Protein AF-A0A8S3GJK8-F1 (afdb_monomer_lite)

InterPro domains:
  IPR026059 Rab3GAP regulatory subunit [PTHR12472] (1-102)
  IPR032839 Rab3-GAP regulatory subunit, N-terminal [PF14655] (1-110)

Radius of gyration: 17.19 Å; chains: 1; bounding box: 32×63×37 Å

Sequence (116 aa):
SVLCIPIASSVKRSSHEWTCIIVGFTTGYVRMYTEDGILLFSQIFHDESVVQLKCHTQFPSPIRSLTEQPDELYIRYISSILVVIDGLSLYQLLKVCRDHVLKSSMKRNRSVSVLF

pLDDT: mean 83.55, std 18.59, range [39.88, 98.62]

Structure (mmCIF, N/CA/C/O backbone):
data_AF-A0A8S3GJK8-F1
#
_entry.id   AF-A0A8S3GJK8-F1
#
loop_
_atom_site.group_PDB
_atom_site.id
_atom_site.type_symbol
_atom_site.label_atom_id
_atom_site.label_alt_id
_atom_site.label_comp_id
_atom_site.label_asym_id
_atom_site.label_entity_id
_atom_site.label_seq_id
_atom_site.pdbx_PDB_ins_code
_atom_site.Cartn_x
_atom_site.Cartn_y
_atom_site.Cartn_z
_atom_site.occupancy
_atom_site.B_iso_or_equ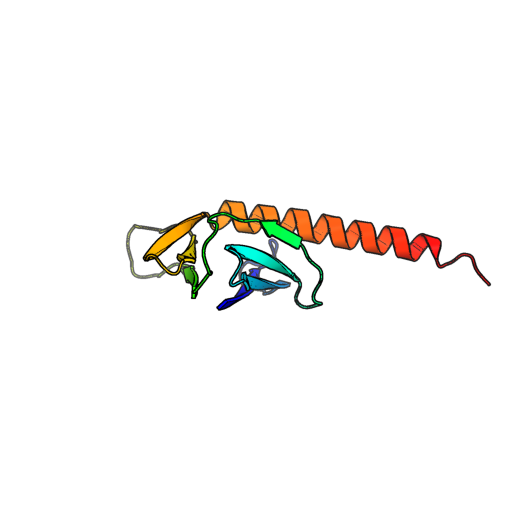iv
_atom_site.auth_seq_id
_atom_site.auth_comp_id
_atom_site.auth_asym_id
_atom_site.auth_atom_id
_atom_site.pdbx_PDB_model_num
ATOM 1 N N . SER A 1 1 ? -11.024 -1.339 3.277 1.00 94.56 1 SER A N 1
ATOM 2 C CA . SER A 1 1 ? -10.982 -0.575 2.003 1.00 94.56 1 SER A CA 1
ATOM 3 C C . SER A 1 1 ? -9.979 -1.212 1.048 1.00 94.56 1 SER A C 1
ATOM 5 O O . SER A 1 1 ? -9.007 -1.772 1.540 1.00 94.56 1 SER A O 1
ATOM 7 N N . VAL A 1 2 ? -10.162 -1.118 -0.275 1.00 97.75 2 VAL A N 1
ATOM 8 C CA . VAL A 1 2 ? -9.198 -1.611 -1.285 1.00 97.75 2 VAL A CA 1
ATOM 9 C C . VAL A 1 2 ? -9.006 -0.555 -2.376 1.00 97.75 2 VAL A C 1
ATOM 11 O O . VAL A 1 2 ? -9.973 0.094 -2.765 1.00 97.75 2 VAL A O 1
ATOM 14 N N . LEU A 1 3 ? -7.772 -0.373 -2.845 1.00 97.62 3 LEU A N 1
ATOM 15 C CA . LEU A 1 3 ? -7.405 0.531 -3.934 1.00 97.62 3 LEU A CA 1
ATOM 16 C C . LEU A 1 3 ? -6.368 -0.143 -4.840 1.00 97.62 3 LEU A C 1
ATOM 18 O O . LEU A 1 3 ? -5.355 -0.630 -4.348 1.00 97.62 3 LEU A O 1
ATOM 22 N N . CYS A 1 4 ? -6.595 -0.126 -6.151 1.00 96.06 4 CYS A N 1
ATOM 23 C CA . CYS A 1 4 ? -5.646 -0.630 -7.143 1.00 96.06 4 CYS A CA 1
ATOM 24 C C . CYS A 1 4 ? -5.001 0.550 -7.875 1.00 96.06 4 CYS A C 1
ATOM 26 O O . CYS A 1 4 ? -5.717 1.390 -8.420 1.00 96.06 4 CYS A O 1
ATOM 28 N N . ILE A 1 5 ? -3.669 0.619 -7.883 1.00 92.12 5 ILE A N 1
ATOM 29 C CA . ILE A 1 5 ? -2.908 1.701 -8.517 1.00 92.12 5 ILE A CA 1
ATOM 30 C C . ILE A 1 5 ? -2.035 1.112 -9.630 1.00 92.12 5 ILE A C 1
ATOM 32 O O . ILE A 1 5 ? -1.184 0.265 -9.339 1.00 92.12 5 ILE A O 1
ATOM 36 N N . PRO A 1 6 ? -2.205 1.545 -10.892 1.00 90.69 6 PRO A N 1
ATOM 37 C CA . PRO A 1 6 ? -1.310 1.135 -11.959 1.00 90.69 6 PRO A CA 1
ATOM 38 C C . PRO A 1 6 ? 0.067 1.774 -11.763 1.00 90.69 6 PRO A C 1
ATOM 40 O O . PRO A 1 6 ? 0.192 2.988 -11.616 1.00 90.69 6 PRO A O 1
ATOM 43 N N . ILE A 1 7 ? 1.115 0.959 -11.805 1.00 88.38 7 ILE A N 1
ATOM 44 C CA . ILE A 1 7 ? 2.500 1.403 -11.678 1.00 88.38 7 ILE A CA 1
ATOM 45 C C . ILE A 1 7 ? 3.113 1.457 -13.075 1.00 88.38 7 ILE A C 1
ATOM 47 O O . ILE A 1 7 ? 3.197 0.446 -13.774 1.00 88.38 7 ILE A O 1
ATOM 51 N N . ALA A 1 8 ? 3.515 2.653 -13.502 1.00 82.00 8 ALA A N 1
ATOM 52 C CA . ALA A 1 8 ? 4.102 2.867 -14.819 1.00 82.00 8 ALA A CA 1
ATOM 53 C C . ALA A 1 8 ? 5.560 2.383 -14.899 1.00 82.00 8 ALA A C 1
ATOM 55 O O . ALA A 1 8 ? 6.315 2.381 -13.919 1.00 82.00 8 ALA A O 1
ATOM 56 N N . SER A 1 9 ? 5.973 2.010 -16.110 1.00 67.94 9 SER A N 1
ATOM 57 C CA . SER A 1 9 ? 7.373 1.716 -16.402 1.00 67.94 9 SER A CA 1
ATOM 58 C C . SER A 1 9 ? 8.207 2.998 -16.410 1.00 67.94 9 SER A C 1
ATOM 60 O O . SER A 1 9 ? 7.806 4.020 -16.970 1.00 67.94 9 SER A O 1
ATOM 62 N N . SER A 1 10 ? 9.427 2.930 -15.873 1.00 63.66 10 SER A N 1
ATOM 63 C CA . SER A 1 10 ? 10.384 4.044 -15.934 1.00 63.66 10 SER A CA 1
ATOM 64 C C . SER A 1 10 ? 10.829 4.367 -17.370 1.00 63.66 10 SER A C 1
ATOM 66 O O . SER A 1 10 ? 11.287 5.475 -17.624 1.00 63.66 10 SER A O 1
ATOM 68 N N . VAL A 1 11 ? 10.688 3.421 -18.311 1.00 59.94 11 VAL A N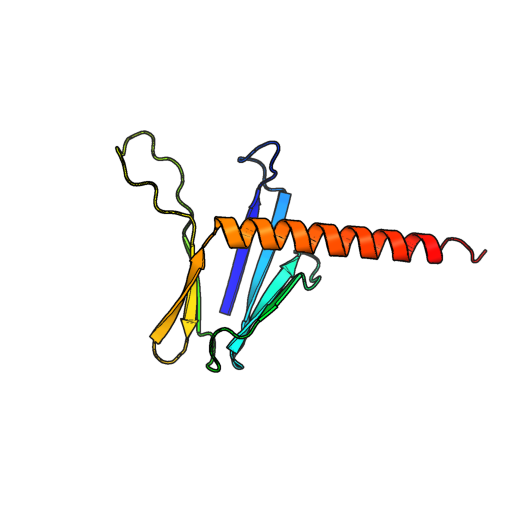 1
ATOM 69 C CA . VAL A 1 11 ? 11.105 3.580 -19.720 1.00 59.94 11 VAL A CA 1
ATOM 70 C C . VAL A 1 11 ? 10.062 4.353 -20.533 1.00 59.94 11 VAL A C 1
ATOM 72 O O . VAL A 1 11 ? 10.407 5.098 -21.447 1.00 59.94 11 VAL A O 1
ATOM 75 N N . LYS A 1 12 ? 8.777 4.195 -20.199 1.00 57.84 12 LYS A N 1
ATOM 76 C CA . LYS A 1 12 ? 7.655 4.900 -20.828 1.00 57.84 12 LYS A CA 1
ATOM 77 C C . LYS A 1 12 ? 6.595 5.167 -19.766 1.00 57.84 12 LYS A C 1
ATOM 79 O O . LYS A 1 12 ? 5.851 4.259 -19.408 1.00 57.84 12 LYS A O 1
ATOM 84 N N . ARG A 1 13 ? 6.490 6.422 -19.311 1.00 55.25 13 ARG A N 1
ATOM 85 C CA . ARG A 1 13 ? 5.502 6.852 -18.300 1.00 55.25 13 ARG A CA 1
ATOM 86 C C . ARG A 1 13 ? 4.045 6.550 -18.689 1.00 55.25 13 ARG A C 1
ATOM 88 O O . ARG A 1 13 ? 3.193 6.487 -17.817 1.00 55.25 13 ARG A O 1
ATOM 95 N N . SER A 1 14 ? 3.764 6.335 -19.976 1.00 57.91 14 SER A N 1
ATOM 96 C CA . SER A 1 14 ? 2.441 5.977 -20.503 1.00 57.91 14 SER A CA 1
ATOM 97 C C . SER A 1 14 ? 2.159 4.470 -20.572 1.00 57.91 14 SER A C 1
ATOM 99 O O . SER A 1 14 ? 1.052 4.088 -20.937 1.00 57.91 14 SER A O 1
ATOM 101 N N . SER A 1 15 ? 3.129 3.607 -20.250 1.00 66.00 15 SER A N 1
ATOM 102 C CA . SER A 1 15 ? 2.946 2.153 -20.272 1.00 66.00 15 SER A CA 1
ATOM 103 C C . SER A 1 15 ? 2.801 1.621 -18.851 1.00 66.00 15 SER A C 1
ATOM 105 O O . SER A 1 15 ? 3.746 1.678 -18.060 1.00 66.00 15 SER A O 1
ATOM 107 N N . HIS A 1 16 ? 1.626 1.076 -18.541 1.00 76.81 16 HIS A N 1
ATOM 108 C CA . HIS A 1 16 ? 1.383 0.314 -17.318 1.00 76.81 16 HIS A CA 1
ATOM 109 C C . HIS A 1 16 ? 2.324 -0.902 -17.273 1.00 76.81 16 HIS A C 1
ATOM 111 O O . HIS A 1 16 ? 2.417 -1.639 -18.253 1.00 76.81 16 HIS A O 1
ATOM 117 N N . GLU A 1 17 ? 3.059 -1.077 -16.172 1.00 84.56 17 GLU A N 1
ATOM 118 C CA . GLU A 1 17 ? 4.005 -2.186 -15.983 1.00 84.56 17 GLU A CA 1
ATOM 119 C C . GLU A 1 17 ? 3.408 -3.293 -15.100 1.00 84.56 17 GLU A C 1
ATOM 121 O O . GLU A 1 17 ? 3.607 -4.468 -15.386 1.00 84.56 17 GLU A O 1
ATOM 126 N N . TRP A 1 18 ? 2.702 -2.919 -14.029 1.00 91.44 18 TRP A N 1
ATOM 127 C CA . TRP A 1 18 ? 1.999 -3.825 -13.108 1.00 91.44 18 TRP A CA 1
ATOM 128 C C . TRP A 1 18 ? 1.010 -3.048 -12.238 1.00 91.44 18 TRP A C 1
ATOM 130 O O . TRP A 1 18 ? 1.085 -1.818 -12.162 1.00 91.44 18 TRP A O 1
ATOM 140 N N . THR A 1 19 ? 0.116 -3.749 -11.539 1.00 93.44 19 THR A N 1
ATOM 141 C CA . THR A 1 19 ? -0.834 -3.126 -10.602 1.00 93.44 19 THR A CA 1
ATOM 142 C C . THR A 1 19 ? -0.451 -3.375 -9.144 1.00 93.44 19 THR A C 1
ATOM 144 O O . THR A 1 19 ? -0.304 -4.519 -8.714 1.00 93.44 19 THR A O 1
ATOM 147 N N . CYS A 1 20 ? -0.334 -2.303 -8.355 1.00 96.12 20 CYS A N 1
ATOM 148 C CA . CYS A 1 20 ? -0.220 -2.386 -6.901 1.00 96.12 20 CYS A CA 1
ATOM 149 C C . CYS A 1 20 ? -1.613 -2.446 -6.269 1.00 96.12 20 CYS A C 1
ATOM 151 O O . CYS A 1 20 ? -2.456 -1.589 -6.540 1.00 96.12 20 CYS A O 1
ATOM 153 N N . ILE A 1 21 ? -1.848 -3.434 -5.407 1.00 98.19 21 ILE A N 1
ATOM 154 C CA . ILE A 1 21 ? -3.104 -3.606 -4.671 1.00 98.19 21 ILE A CA 1
ATOM 155 C C . ILE A 1 21 ? -2.884 -3.167 -3.225 1.00 98.19 21 ILE A C 1
ATOM 157 O O . ILE A 1 21 ? -2.147 -3.809 -2.480 1.00 98.19 21 ILE A O 1
ATOM 161 N N . ILE A 1 22 ? -3.547 -2.092 -2.810 1.00 98.31 22 ILE A N 1
ATOM 162 C CA . ILE A 1 22 ? -3.487 -1.548 -1.452 1.00 98.31 22 ILE A CA 1
ATOM 163 C C . ILE A 1 22 ? -4.757 -1.936 -0.701 1.00 98.31 22 ILE A C 1
ATOM 165 O O . ILE A 1 22 ? -5.870 -1.655 -1.145 1.00 98.31 22 ILE A O 1
ATOM 169 N N . VAL A 1 23 ? -4.594 -2.546 0.467 1.00 98.62 23 VAL A N 1
ATOM 170 C CA . VAL A 1 23 ? -5.685 -3.014 1.322 1.00 98.62 23 VAL A CA 1
ATOM 171 C C . VAL A 1 23 ? -5.561 -2.371 2.696 1.00 98.62 23 VAL A C 1
ATOM 173 O O . VAL A 1 23 ? -4.540 -2.501 3.367 1.00 98.62 23 VAL A O 1
ATOM 176 N N . GLY A 1 24 ? -6.622 -1.689 3.113 1.00 98.50 24 GLY A N 1
ATOM 177 C CA . GLY A 1 24 ? -6.792 -1.154 4.458 1.00 98.50 24 GLY A CA 1
ATOM 178 C C . GLY A 1 24 ? -7.709 -2.057 5.276 1.00 98.50 24 GLY A C 1
ATOM 179 O O . GLY A 1 24 ? -8.829 -2.346 4.838 1.00 98.50 24 GLY A O 1
ATOM 180 N N . PHE A 1 25 ? -7.236 -2.483 6.445 1.00 98.44 25 PHE A N 1
ATOM 181 C CA . PHE A 1 25 ? -7.904 -3.425 7.343 1.00 98.44 25 PHE A CA 1
ATOM 182 C C . PHE A 1 25 ? -8.609 -2.710 8.501 1.00 98.44 25 PHE A C 1
ATOM 184 O O . PHE A 1 25 ? -8.289 -1.575 8.853 1.00 98.44 25 PHE A O 1
ATOM 191 N N . THR A 1 26 ? -9.545 -3.412 9.143 1.00 98.12 26 THR A N 1
ATOM 192 C CA . THR A 1 26 ? -10.235 -2.930 10.351 1.00 98.12 26 THR A CA 1
ATOM 193 C C . THR A 1 26 ? -9.321 -2.825 11.570 1.00 98.12 26 THR A C 1
ATOM 195 O O . THR A 1 26 ? -9.647 -2.125 12.518 1.00 98.12 26 THR A O 1
ATOM 198 N N . THR A 1 27 ? -8.163 -3.482 11.528 1.00 97.44 27 THR A N 1
ATOM 199 C CA . THR A 1 27 ? -7.132 -3.457 12.572 1.00 97.44 27 THR A CA 1
ATOM 200 C C . THR A 1 27 ? -6.114 -2.319 12.392 1.00 97.44 27 THR A C 1
ATOM 202 O O . THR A 1 27 ? -5.055 -2.363 13.008 1.00 97.44 27 THR A O 1
ATOM 205 N N . GLY A 1 28 ? -6.330 -1.395 11.451 1.00 97.31 28 GLY A N 1
ATOM 206 C CA . GLY A 1 28 ? -5.390 -0.307 11.139 1.00 97.31 28 GLY A CA 1
ATOM 207 C C . GLY A 1 28 ? -4.209 -0.670 10.245 1.00 97.31 28 GLY A C 1
ATOM 208 O O . GLY A 1 28 ? -3.465 0.210 9.812 1.00 97.31 28 GLY A O 1
ATOM 209 N N . TYR A 1 29 ? -4.051 -1.946 9.881 1.00 98.38 29 TYR A N 1
ATOM 210 C CA . TYR A 1 29 ? -3.050 -2.320 8.885 1.00 98.38 29 TYR A CA 1
ATOM 211 C C . TYR A 1 29 ? -3.392 -1.715 7.522 1.00 98.38 29 TYR A C 1
ATOM 213 O O . TYR A 1 29 ? -4.528 -1.788 7.049 1.00 98.38 29 TYR A O 1
ATOM 221 N N . VAL A 1 30 ? -2.360 -1.215 6.855 1.00 98.50 30 VAL A N 1
ATOM 222 C CA . VAL A 1 30 ? -2.333 -0.957 5.420 1.00 98.50 30 VAL A CA 1
ATOM 223 C C . VAL A 1 30 ? -1.289 -1.884 4.820 1.00 98.50 30 VAL A C 1
ATOM 225 O O . VAL A 1 30 ? -0.118 -1.857 5.206 1.00 98.50 30 VAL A O 1
ATOM 228 N N . ARG A 1 31 ? -1.720 -2.739 3.895 1.00 98.56 31 ARG A N 1
ATOM 229 C CA . ARG A 1 31 ? -0.842 -3.673 3.186 1.00 98.56 31 ARG A CA 1
ATOM 230 C C . ARG A 1 31 ? -0.892 -3.428 1.697 1.00 98.56 31 ARG A C 1
ATOM 232 O O . ARG A 1 31 ? -1.933 -3.059 1.162 1.00 98.56 31 ARG A O 1
ATOM 239 N N . MET A 1 32 ? 0.237 -3.647 1.049 1.00 98.31 32 MET A N 1
ATOM 240 C CA . MET A 1 32 ? 0.411 -3.454 -0.382 1.00 98.31 32 MET A CA 1
ATOM 241 C C . MET A 1 32 ? 0.912 -4.753 -0.990 1.00 98.31 32 MET A C 1
ATOM 243 O O . MET A 1 32 ? 1.847 -5.363 -0.465 1.00 98.31 32 MET A O 1
ATOM 247 N N . TYR A 1 33 ? 0.287 -5.160 -2.084 1.00 98.19 33 TYR A N 1
ATOM 248 C CA . TYR A 1 33 ? 0.541 -6.417 -2.767 1.00 98.19 33 TYR A CA 1
ATOM 249 C C . TYR A 1 33 ? 0.808 -6.181 -4.254 1.00 98.19 33 TYR A C 1
ATOM 251 O O . TYR A 1 33 ? 0.370 -5.179 -4.825 1.00 98.19 33 TYR A O 1
ATOM 259 N N . THR A 1 34 ? 1.502 -7.122 -4.891 1.00 96.25 34 THR A N 1
ATOM 260 C CA . THR A 1 34 ? 1.467 -7.255 -6.353 1.00 96.25 34 THR A CA 1
ATOM 261 C C . THR A 1 34 ? 0.102 -7.776 -6.809 1.00 96.25 34 THR A C 1
ATOM 263 O O . THR A 1 34 ? -0.676 -8.296 -6.007 1.00 96.25 34 THR A O 1
ATOM 266 N N . GLU A 1 35 ? -0.171 -7.690 -8.110 1.00 94.19 35 GLU A N 1
ATOM 267 C CA . GLU A 1 35 ? -1.365 -8.284 -8.729 1.00 94.19 35 GLU A CA 1
ATOM 268 C C . GLU A 1 35 ? -1.449 -9.813 -8.579 1.00 94.19 35 GLU A C 1
ATOM 270 O O . GLU A 1 35 ? -2.545 -10.356 -8.495 1.00 94.19 35 GLU A O 1
ATOM 275 N N . ASP A 1 36 ? -0.307 -10.485 -8.401 1.00 93.44 36 ASP A N 1
ATOM 276 C CA . ASP A 1 36 ? -0.222 -11.918 -8.076 1.00 93.44 36 ASP A CA 1
ATOM 277 C C . ASP A 1 36 ? -0.406 -12.229 -6.574 1.00 93.44 36 ASP A C 1
ATOM 279 O O . ASP A 1 36 ? -0.201 -13.360 -6.132 1.00 93.44 36 ASP A O 1
A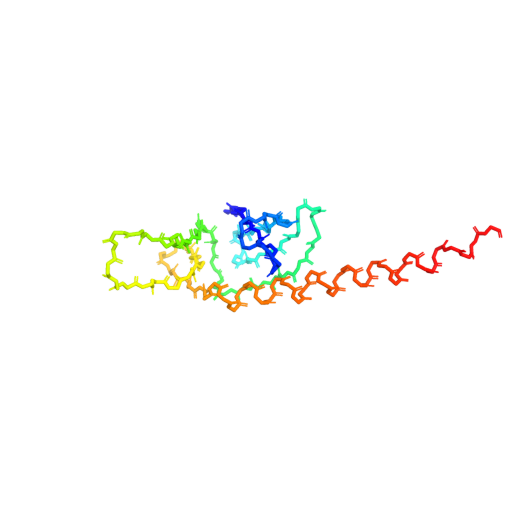TOM 283 N N . GLY A 1 37 ? -0.733 -11.230 -5.749 1.00 94.62 37 GLY A N 1
ATOM 284 C CA . GLY A 1 37 ? -0.977 -11.406 -4.313 1.00 94.62 37 GLY A CA 1
ATOM 285 C C . GLY A 1 37 ? 0.282 -11.503 -3.445 1.00 94.62 37 GLY A C 1
ATOM 286 O O . GLY A 1 37 ? 0.200 -11.864 -2.269 1.00 94.62 37 GLY A O 1
ATOM 287 N N . ILE A 1 38 ? 1.456 -11.157 -3.975 1.00 96.19 38 ILE A N 1
ATOM 288 C CA . ILE A 1 38 ? 2.706 -11.149 -3.208 1.00 96.19 38 ILE A CA 1
ATOM 289 C C . ILE A 1 38 ? 2.758 -9.897 -2.329 1.00 96.19 38 ILE A C 1
ATOM 291 O O . ILE A 1 38 ? 2.660 -8.781 -2.831 1.00 96.19 38 ILE A O 1
ATOM 295 N N . LEU A 1 39 ? 2.962 -10.068 -1.019 1.00 96.75 39 LEU A N 1
ATOM 296 C CA . LEU A 1 39 ? 3.090 -8.954 -0.074 1.00 96.75 39 LEU A CA 1
ATOM 297 C C . LEU A 1 39 ? 4.384 -8.157 -0.316 1.00 96.75 39 LEU A C 1
ATOM 299 O O . LEU A 1 39 ? 5.477 -8.720 -0.290 1.00 96.75 39 LEU A O 1
ATOM 303 N N . LEU A 1 40 ? 4.252 -6.840 -0.490 1.00 96.88 40 LEU A N 1
ATOM 304 C CA . LEU A 1 40 ? 5.361 -5.898 -0.682 1.00 96.88 40 LEU A CA 1
ATOM 305 C C . LEU A 1 40 ? 5.637 -5.049 0.561 1.00 96.88 40 LEU A C 1
ATOM 307 O O . LEU A 1 40 ? 6.791 -4.787 0.890 1.00 96.88 40 LEU A O 1
ATOM 311 N N . PHE A 1 41 ? 4.578 -4.593 1.230 1.00 97.12 41 PHE A N 1
ATOM 312 C CA . PHE A 1 41 ? 4.666 -3.676 2.365 1.00 97.12 41 PHE A CA 1
ATOM 313 C C . PHE A 1 41 ? 3.485 -3.886 3.317 1.00 97.12 41 PHE A C 1
ATOM 315 O O . PHE A 1 41 ? 2.374 -4.178 2.874 1.00 97.12 41 PHE A O 1
ATOM 322 N N . SER A 1 42 ? 3.715 -3.749 4.624 1.00 97.75 42 SER A N 1
ATOM 323 C CA . SER A 1 42 ? 2.691 -3.882 5.666 1.00 97.75 42 SER A CA 1
ATOM 324 C C . SER A 1 42 ? 3.029 -2.962 6.830 1.00 97.75 42 SER A C 1
ATOM 326 O O . SER A 1 42 ? 4.054 -3.161 7.475 1.00 97.75 42 SER A O 1
ATOM 328 N N . GLN A 1 43 ? 2.156 -2.004 7.130 1.00 97.69 43 GLN A N 1
ATOM 329 C CA . GLN A 1 43 ? 2.390 -0.999 8.169 1.00 97.69 43 GLN A CA 1
ATOM 330 C C . GLN A 1 43 ? 1.085 -0.610 8.864 1.00 97.69 43 GLN A C 1
ATOM 332 O O . GLN A 1 43 ? 0.024 -0.618 8.243 1.00 97.69 43 GLN A O 1
ATOM 337 N N . ILE A 1 44 ? 1.172 -0.247 10.143 1.00 97.44 44 ILE A N 1
ATOM 338 C CA . ILE A 1 44 ? 0.115 0.475 10.861 1.00 97.44 44 ILE A CA 1
ATOM 339 C C . ILE A 1 44 ? 0.556 1.935 10.950 1.00 97.44 44 ILE A C 1
ATOM 341 O O . ILE A 1 44 ? 1.632 2.212 11.479 1.00 97.44 44 ILE A O 1
ATOM 345 N N . PHE A 1 45 ? -0.249 2.851 10.416 1.00 96.50 45 PHE A N 1
ATOM 346 C CA . PHE A 1 45 ? -0.026 4.296 10.578 1.00 96.50 45 PHE A CA 1
ATOM 347 C C . PHE A 1 45 ? -0.931 4.893 11.661 1.00 96.50 45 PHE A C 1
ATOM 349 O O . PHE A 1 45 ? -0.576 5.896 12.267 1.00 96.50 45 PHE A O 1
ATOM 356 N N . HIS A 1 46 ? -2.081 4.263 11.901 1.00 97.38 46 HIS A N 1
ATOM 357 C CA . HIS A 1 46 ? -2.993 4.547 13.000 1.00 97.38 46 HIS A CA 1
ATOM 358 C C . HIS A 1 46 ? -3.698 3.245 13.398 1.00 97.38 46 HIS A C 1
ATOM 360 O O . HIS A 1 46 ? -3.969 2.404 12.541 1.00 97.38 46 HIS A O 1
ATOM 366 N N . ASP A 1 47 ? -4.004 3.070 14.678 1.00 96.31 47 ASP A N 1
ATOM 367 C CA . ASP A 1 47 ? -4.574 1.852 15.275 1.00 96.31 47 ASP A CA 1
ATOM 368 C C . ASP A 1 47 ? -6.108 1.745 15.148 1.00 96.31 47 ASP A C 1
ATOM 370 O O . ASP A 1 47 ? -6.761 0.999 15.873 1.00 96.31 47 ASP A O 1
ATOM 374 N N . GLU A 1 48 ? -6.694 2.450 14.179 1.00 98.00 48 GLU A N 1
ATOM 375 C CA . GLU A 1 48 ? -8.135 2.449 13.916 1.00 98.00 48 GLU A CA 1
ATOM 376 C C . GLU A 1 48 ? -8.480 1.746 12.599 1.00 98.00 48 GLU A C 1
ATOM 378 O O . GLU A 1 48 ? -7.635 1.528 11.738 1.00 98.00 48 GLU A O 1
ATOM 383 N N . SER A 1 49 ? -9.760 1.443 12.380 1.00 98.38 49 SER A N 1
ATOM 384 C CA . SER A 1 49 ? -10.223 0.862 11.116 1.00 98.38 49 SER A CA 1
ATOM 385 C C . SER A 1 49 ? -9.989 1.797 9.924 1.00 98.38 49 SER A C 1
ATOM 387 O O . SER A 1 49 ? -10.454 2.942 9.917 1.00 98.38 49 SER A O 1
ATOM 389 N N . VAL A 1 50 ? -9.325 1.291 8.878 1.00 98.50 50 VAL A N 1
ATOM 390 C CA . VAL A 1 50 ? -9.159 2.009 7.607 1.00 98.50 50 VAL A CA 1
ATOM 391 C C . VAL A 1 50 ? -10.459 1.947 6.808 1.00 98.50 50 VAL A C 1
ATOM 393 O O . VAL A 1 50 ? -10.832 0.914 6.238 1.00 98.50 50 VAL A O 1
ATOM 396 N N . VAL A 1 51 ? -11.126 3.090 6.695 1.00 98.19 51 VAL A N 1
ATOM 397 C CA . VAL A 1 51 ? -12.439 3.210 6.048 1.00 98.19 51 VAL A CA 1
ATOM 398 C C . VAL A 1 51 ? -12.351 3.665 4.597 1.00 98.19 51 VAL A C 1
ATOM 400 O O . VAL A 1 51 ? -13.258 3.375 3.819 1.00 98.19 51 VAL A O 1
ATOM 403 N N . GLN A 1 52 ? -11.275 4.346 4.196 1.00 98.19 52 GLN A N 1
ATOM 404 C CA . GLN A 1 52 ? -11.116 4.792 2.813 1.00 98.19 52 GLN A CA 1
ATOM 405 C C . GLN A 1 52 ? -9.652 4.884 2.402 1.00 98.19 52 GLN A C 1
ATOM 407 O O . GLN A 1 52 ? -8.805 5.343 3.162 1.00 98.19 52 GLN A O 1
ATOM 412 N N . LEU A 1 53 ? -9.395 4.483 1.161 1.00 98.25 53 LEU A N 1
ATOM 413 C CA . LEU A 1 53 ? -8.137 4.690 0.460 1.00 98.25 53 LEU A CA 1
ATOM 414 C C . LEU A 1 53 ? -8.440 5.479 -0.811 1.00 98.25 53 LEU A C 1
ATOM 416 O O . LEU A 1 53 ? -9.377 5.134 -1.534 1.00 98.25 53 LEU A O 1
ATOM 420 N N . LYS A 1 54 ? -7.670 6.527 -1.086 1.00 96.38 54 LYS A N 1
ATOM 421 C CA . LYS A 1 54 ? -7.742 7.279 -2.343 1.00 96.38 54 LYS A CA 1
ATOM 422 C C . LYS A 1 54 ? -6.345 7.635 -2.804 1.00 96.38 54 LYS A C 1
ATOM 424 O O . LYS A 1 54 ? -5.529 8.034 -1.991 1.00 96.38 54 LYS A O 1
ATOM 429 N N . CYS A 1 55 ? -6.103 7.550 -4.102 1.00 92.25 55 CYS A N 1
ATOM 430 C CA . CYS A 1 55 ? -4.904 8.105 -4.707 1.00 92.25 55 CYS A CA 1
ATOM 431 C C . CYS A 1 55 ? -5.306 9.293 -5.577 1.00 92.25 55 CYS A C 1
ATOM 433 O O . CYS A 1 55 ? -6.278 9.204 -6.333 1.00 92.25 55 CYS A O 1
ATOM 435 N N . HIS A 1 56 ? -4.592 10.401 -5.434 1.00 88.31 56 HIS A N 1
ATOM 436 C CA . HIS A 1 56 ? -4.670 1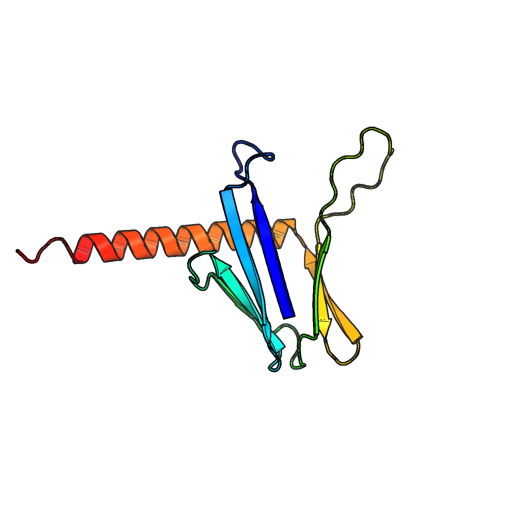1.527 -6.347 1.00 88.31 56 HIS A CA 1
ATOM 437 C C . HIS A 1 56 ? -3.452 11.465 -7.258 1.00 88.31 56 HIS A C 1
ATOM 439 O O . HIS A 1 56 ? -2.327 11.470 -6.769 1.00 88.31 56 HIS A O 1
ATOM 445 N N . THR A 1 57 ? -3.699 11.356 -8.562 1.00 76.38 57 THR A N 1
ATOM 446 C CA . THR A 1 57 ? -2.664 11.447 -9.593 1.00 76.38 57 THR A CA 1
ATOM 447 C C . THR A 1 57 ? -3.013 12.597 -10.522 1.00 76.38 57 THR A C 1
ATOM 449 O O . THR A 1 57 ? -4.133 12.648 -11.042 1.00 76.38 57 THR A O 1
ATOM 452 N N . GLN A 1 58 ? -2.099 13.551 -10.703 1.00 67.00 58 GLN A N 1
ATOM 453 C CA . GLN A 1 58 ? -2.319 14.642 -11.651 1.00 67.00 58 GLN A CA 1
ATOM 454 C C . GLN A 1 58 ? -1.749 14.282 -13.017 1.00 67.00 58 GLN A C 1
ATOM 456 O O . GLN A 1 58 ? -0.576 13.956 -13.174 1.00 67.00 58 GLN A O 1
ATOM 461 N N . PHE A 1 59 ? -2.590 14.396 -14.042 1.00 59.69 59 PHE A N 1
ATOM 462 C CA . PHE A 1 59 ? -2.115 14.410 -15.417 1.00 59.69 59 PHE A CA 1
ATOM 463 C C . PHE A 1 59 ? -1.724 15.844 -15.783 1.00 59.69 59 PHE A C 1
ATOM 465 O O . PHE A 1 59 ? -2.479 16.768 -15.456 1.00 59.69 59 PHE A O 1
ATOM 472 N N . PRO A 1 60 ? -0.596 16.059 -16.480 1.00 55.09 60 PRO A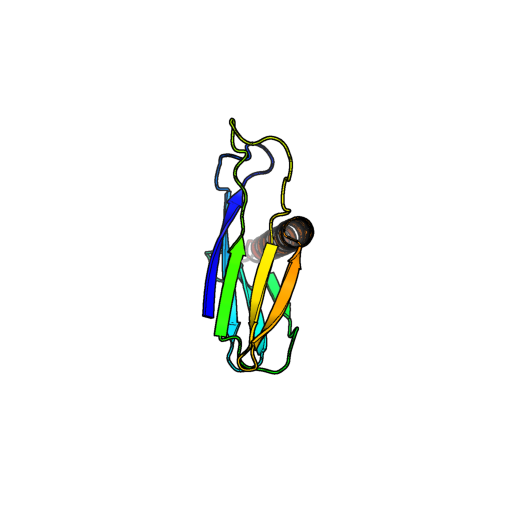 N 1
ATOM 473 C CA . PRO A 1 60 ? -0.227 17.389 -16.941 1.00 55.09 60 PRO A CA 1
ATOM 474 C C . PRO A 1 60 ? -1.343 17.939 -17.836 1.00 55.09 60 PRO A C 1
ATOM 476 O O . PRO A 1 60 ? -1.631 17.402 -18.907 1.00 55.09 60 PRO A O 1
ATOM 479 N N . SER A 1 61 ? -2.017 18.994 -17.372 1.00 53.03 61 SER A N 1
ATOM 480 C CA . SER A 1 61 ? -3.031 19.692 -18.159 1.00 53.03 61 SER A CA 1
ATOM 481 C C . SER A 1 61 ? -2.335 20.652 -19.124 1.00 53.03 61 SER A C 1
ATOM 483 O O . SER A 1 61 ? -1.588 21.514 -18.666 1.00 53.03 61 SER A O 1
ATOM 485 N N . PRO A 1 62 ? -2.606 20.591 -20.439 1.00 59.03 62 PRO A N 1
ATOM 486 C CA . PRO A 1 62 ? -1.976 21.492 -21.406 1.00 59.03 62 PRO A CA 1
ATOM 487 C C . PRO A 1 62 ? -2.448 22.957 -21.301 1.00 59.03 62 PRO A C 1
ATOM 489 O O . PRO A 1 62 ? -1.905 23.813 -21.988 1.00 59.03 62 PRO A O 1
ATOM 492 N N . ILE A 1 63 ? -3.462 23.257 -20.474 1.00 60.53 63 ILE A N 1
ATOM 493 C CA . ILE A 1 63 ? -4.132 24.573 -20.399 1.00 60.53 63 ILE A CA 1
ATOM 494 C C . ILE A 1 63 ? -3.900 25.276 -19.046 1.00 60.53 63 ILE A C 1
ATOM 496 O O . ILE A 1 63 ? -4.162 26.471 -18.921 1.00 60.53 63 ILE A O 1
ATOM 500 N N . ARG A 1 64 ? -3.408 24.577 -18.014 1.00 51.16 64 ARG A N 1
ATOM 501 C CA . ARG A 1 64 ? -3.293 25.142 -16.660 1.00 51.16 64 ARG A CA 1
ATOM 502 C C . ARG A 1 64 ? -1.854 25.497 -16.313 1.00 51.16 64 ARG A C 1
ATOM 504 O O . ARG A 1 64 ? -1.020 24.634 -16.068 1.00 51.16 64 ARG A O 1
ATOM 511 N N . SER A 1 65 ? -1.603 26.796 -16.237 1.00 52.50 65 SER A N 1
ATOM 512 C CA . SER A 1 65 ? -0.446 27.380 -15.578 1.00 52.50 65 SER A CA 1
ATOM 513 C C . SER A 1 65 ? -0.481 27.096 -14.069 1.00 52.50 65 SER A C 1
ATOM 515 O O . SER A 1 65 ? -1.333 27.605 -13.349 1.00 52.50 65 SER A O 1
ATOM 517 N N . LEU A 1 66 ? 0.503 26.309 -13.627 1.00 53.41 66 LEU A N 1
ATOM 518 C CA . LEU A 1 66 ? 1.146 26.341 -12.309 1.00 53.41 66 LEU A CA 1
ATOM 519 C C . LEU A 1 66 ? 0.267 26.115 -11.066 1.00 53.41 66 LEU A C 1
ATOM 521 O O . LEU A 1 66 ? -0.036 27.052 -10.338 1.00 53.41 66 LEU A O 1
ATOM 525 N N . THR A 1 67 ? 0.011 24.846 -10.755 1.00 47.50 67 THR A N 1
ATOM 526 C CA . THR A 1 67 ? 0.474 24.207 -9.506 1.00 47.50 67 THR A CA 1
ATOM 527 C C . THR A 1 67 ? 0.440 22.694 -9.731 1.00 47.50 67 THR A C 1
ATOM 529 O O . THR A 1 67 ? -0.624 22.083 -9.703 1.00 47.50 67 THR A O 1
ATOM 532 N N . GLU A 1 68 ? 1.591 22.081 -10.020 1.00 58.00 68 GLU A N 1
ATOM 533 C CA . GLU A 1 68 ? 1.700 20.618 -9.976 1.00 58.00 68 GLU A CA 1
ATOM 534 C C . GLU A 1 68 ? 1.517 20.212 -8.510 1.00 58.00 68 GLU A C 1
ATOM 536 O O . GLU A 1 68 ? 2.386 20.490 -7.682 1.00 58.00 68 GLU A O 1
ATOM 541 N N . GLN A 1 69 ? 0.359 19.651 -8.151 1.00 56.38 69 GLN A N 1
ATOM 542 C CA . GLN A 1 69 ? 0.259 18.986 -6.856 1.00 56.38 69 GLN A CA 1
ATOM 543 C C . GLN A 1 69 ? 0.930 17.620 -6.973 1.00 56.38 69 GLN A C 1
ATOM 545 O O . GLN A 1 69 ? 0.715 16.933 -7.976 1.00 56.38 69 GLN A O 1
ATOM 550 N N . PRO A 1 70 ? 1.747 17.232 -5.981 1.00 68.31 70 PRO A N 1
ATOM 551 C CA . PRO A 1 70 ? 2.374 15.924 -5.988 1.00 68.31 70 PRO A CA 1
ATOM 552 C C . PRO A 1 70 ? 1.301 14.833 -5.963 1.00 68.31 70 PRO A C 1
ATOM 554 O O . PRO A 1 70 ? 0.213 15.014 -5.410 1.00 68.31 70 PRO A O 1
ATOM 557 N N . ASP A 1 71 ? 1.613 13.689 -6.569 1.00 87.12 71 ASP A N 1
ATOM 558 C CA . ASP A 1 71 ? 0.786 12.500 -6.409 1.00 87.12 71 ASP A CA 1
ATOM 559 C C . ASP A 1 71 ? 0.743 12.129 -4.921 1.00 87.12 71 ASP A C 1
ATOM 561 O O . ASP A 1 71 ? 1.768 12.154 -4.241 1.00 87.12 71 ASP A O 1
ATOM 565 N N . GLU A 1 72 ? -0.427 11.762 -4.406 1.00 93.94 72 GLU A N 1
ATOM 566 C CA . GLU A 1 72 ? -0.616 11.482 -2.979 1.00 93.94 72 GLU A CA 1
ATOM 567 C C . GLU A 1 72 ? -1.527 10.271 -2.762 1.00 93.94 72 GLU A C 1
ATOM 569 O O . GLU A 1 72 ? -2.486 10.027 -3.506 1.00 93.94 72 GLU A O 1
ATOM 574 N N . LEU A 1 73 ? -1.244 9.507 -1.705 1.00 95.94 73 LEU A N 1
ATOM 575 C CA . LEU A 1 73 ? -2.1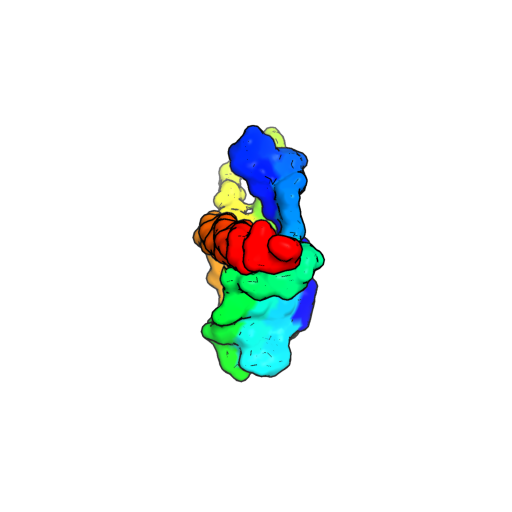18 8.464 -1.177 1.00 95.94 73 LEU A CA 1
ATOM 576 C C . LEU A 1 73 ? -2.748 8.939 0.134 1.00 95.94 73 LEU A C 1
ATOM 578 O O . LEU A 1 73 ? -2.065 9.176 1.125 1.00 95.94 73 LEU A O 1
ATOM 582 N N . TYR A 1 74 ? -4.072 8.985 0.148 1.00 97.38 74 TYR A N 1
ATOM 583 C CA . TYR A 1 74 ? -4.901 9.313 1.296 1.00 97.38 74 TYR A CA 1
ATOM 584 C C . TYR A 1 74 ? -5.431 8.043 1.957 1.00 97.38 74 TYR A C 1
ATOM 586 O O . TYR A 1 74 ? -6.088 7.218 1.312 1.00 97.38 74 TYR A O 1
ATOM 594 N N . ILE A 1 75 ? -5.204 7.924 3.262 1.00 98.25 75 ILE A N 1
ATOM 595 C CA . ILE A 1 75 ? -5.715 6.854 4.117 1.00 98.25 75 ILE A CA 1
ATOM 596 C C . ILE A 1 75 ? -6.594 7.501 5.183 1.00 98.25 75 ILE A C 1
ATOM 598 O O . ILE A 1 75 ? -6.099 8.211 6.058 1.00 98.25 75 ILE A O 1
ATOM 602 N N . ARG A 1 76 ? -7.904 7.263 5.112 1.00 98.31 76 ARG A N 1
ATOM 603 C CA . ARG A 1 76 ? -8.866 7.775 6.093 1.00 98.31 76 ARG A CA 1
ATOM 604 C C . ARG A 1 76 ? -9.249 6.682 7.079 1.00 98.31 76 ARG A C 1
ATOM 606 O O . ARG A 1 76 ? -9.622 5.578 6.666 1.00 98.31 76 ARG A O 1
ATOM 613 N N . TYR A 1 77 ? -9.227 7.036 8.355 1.00 98.38 77 TYR A N 1
ATOM 614 C CA . TYR A 1 77 ? -9.630 6.198 9.480 1.00 98.38 77 TYR A CA 1
ATOM 615 C C . TYR A 1 77 ? -11.030 6.561 9.982 1.00 98.38 77 TYR A C 1
ATOM 617 O O . TYR A 1 77 ? -11.620 7.565 9.560 1.00 98.38 77 TYR A O 1
ATOM 625 N N . ILE A 1 78 ? -11.601 5.698 10.824 1.00 97.25 78 ILE A N 1
ATOM 626 C CA . ILE A 1 78 ? -12.992 5.822 11.271 1.00 97.25 78 ILE A CA 1
ATOM 627 C C . ILE A 1 78 ? -13.250 7.130 12.034 1.00 97.25 78 ILE A C 1
ATOM 629 O O . ILE A 1 78 ? -14.271 7.764 11.771 1.00 97.25 78 ILE A O 1
ATOM 633 N N . SER A 1 79 ? -12.300 7.616 12.840 1.00 96.62 79 SER A N 1
ATOM 634 C CA . SER A 1 79 ? -12.399 8.900 13.559 1.00 96.62 79 SER A CA 1
ATOM 635 C C . SER A 1 79 ? -12.080 10.128 12.695 1.00 96.62 79 SER A C 1
ATOM 637 O O . SER A 1 79 ? -11.725 11.186 13.203 1.00 96.62 79 SER A O 1
ATOM 639 N N . SER A 1 80 ? -12.196 10.016 11.367 1.00 93.50 80 SER A N 1
ATOM 640 C CA . SER A 1 80 ? -11.870 11.077 10.394 1.00 93.50 80 SER A CA 1
ATOM 641 C C . SER A 1 80 ? -10.403 11.523 10.382 1.00 93.50 80 SER A C 1
ATOM 643 O O . SER A 1 80 ? -10.070 12.524 9.751 1.00 93.50 80 SER A O 1
ATOM 645 N N . ILE A 1 81 ? -9.512 10.750 11.006 1.00 97.25 81 ILE A N 1
ATOM 646 C CA . ILE A 1 81 ? -8.067 10.943 10.898 1.00 97.25 81 ILE A CA 1
ATOM 647 C C . ILE A 1 81 ? -7.639 10.630 9.464 1.00 97.25 81 ILE A C 1
ATOM 649 O O . ILE A 1 81 ? -8.053 9.620 8.882 1.00 97.25 81 ILE A O 1
ATOM 653 N N . LEU A 1 82 ? -6.819 11.511 8.896 1.00 97.81 82 LEU A N 1
ATOM 654 C CA . LEU A 1 82 ? -6.297 11.393 7.545 1.00 97.81 82 LEU A CA 1
ATOM 655 C C . LEU A 1 82 ? -4.775 11.290 7.589 1.00 97.81 82 LEU A C 1
ATOM 657 O O . LEU A 1 82 ? -4.095 12.205 8.045 1.00 97.81 82 LEU A O 1
ATOM 661 N N . VAL A 1 83 ? -4.253 10.186 7.066 1.00 97.75 83 VAL A N 1
ATOM 662 C CA . VAL A 1 83 ? -2.828 10.025 6.779 1.00 97.75 83 VAL A CA 1
ATOM 663 C C . VAL A 1 83 ? -2.619 10.257 5.289 1.00 97.75 83 VAL A C 1
ATOM 665 O O . VAL A 1 83 ? -3.337 9.689 4.463 1.00 97.75 83 VAL A O 1
ATOM 668 N N . VAL A 1 84 ? -1.636 11.090 4.959 1.00 96.75 84 VAL A N 1
ATOM 669 C CA . VAL A 1 84 ? -1.232 11.393 3.584 1.00 96.75 84 VAL A CA 1
ATOM 670 C C . VAL A 1 84 ? 0.178 10.865 3.375 1.00 96.75 84 VAL A C 1
ATOM 672 O O . VAL A 1 84 ? 1.066 11.126 4.185 1.00 96.75 84 VAL A O 1
ATOM 675 N N . ILE A 1 85 ? 0.371 10.096 2.310 1.00 95.50 85 ILE A N 1
ATOM 676 C CA . ILE A 1 85 ? 1.675 9.571 1.909 1.00 95.50 85 ILE A CA 1
ATOM 677 C C . ILE A 1 85 ? 2.039 10.185 0.562 1.00 95.50 85 ILE A C 1
ATOM 679 O O . ILE A 1 85 ? 1.260 10.100 -0.388 1.00 95.50 85 ILE A O 1
ATOM 683 N N . ASP A 1 86 ? 3.240 10.756 0.494 1.00 93.12 86 ASP A N 1
ATOM 684 C CA . ASP A 1 86 ? 3.839 11.265 -0.737 1.00 93.12 86 ASP A CA 1
ATOM 685 C C . ASP A 1 86 ? 3.980 10.152 -1.792 1.00 93.12 86 ASP A C 1
ATOM 687 O O . ASP A 1 86 ? 4.526 9.071 -1.533 1.00 93.12 86 ASP A O 1
ATOM 691 N N . GLY A 1 87 ? 3.479 10.419 -2.996 1.00 90.50 87 GLY A N 1
ATOM 692 C CA . GLY A 1 87 ? 3.406 9.461 -4.093 1.00 90.50 87 GLY A CA 1
ATOM 693 C C . GLY A 1 87 ? 4.769 9.094 -4.667 1.00 90.50 87 GLY A C 1
ATOM 694 O O . GLY A 1 87 ? 4.975 7.934 -5.031 1.00 90.50 87 GLY A O 1
ATOM 695 N N . LEU A 1 88 ? 5.731 10.025 -4.690 1.00 88.31 88 LEU A N 1
ATOM 696 C CA . LEU A 1 88 ? 7.090 9.741 -5.161 1.00 88.31 88 LEU A CA 1
ATOM 697 C C . LEU A 1 88 ? 7.784 8.729 -4.242 1.00 88.31 88 LEU A C 1
ATOM 699 O O . LEU A 1 88 ? 8.316 7.718 -4.712 1.00 88.31 88 LEU A O 1
ATOM 703 N N . SER A 1 89 ? 7.730 8.976 -2.935 1.00 91.88 89 SER A N 1
ATOM 704 C CA . SER A 1 89 ? 8.289 8.099 -1.903 1.00 91.88 89 SER A CA 1
ATOM 705 C C . SER A 1 89 ? 7.629 6.719 -1.930 1.00 91.88 89 SER A C 1
ATOM 707 O O . SER A 1 89 ? 8.310 5.691 -1.901 1.00 91.88 89 SER A O 1
ATOM 709 N N . LEU A 1 90 ? 6.298 6.682 -2.061 1.00 93.00 90 LEU A N 1
ATOM 710 C CA . LEU A 1 90 ? 5.537 5.441 -2.195 1.00 93.00 90 LEU A CA 1
ATOM 711 C C . LEU A 1 90 ? 5.949 4.648 -3.443 1.00 93.00 90 LEU A C 1
ATOM 713 O O . LEU A 1 90 ? 6.187 3.443 -3.365 1.00 93.00 90 LEU A O 1
ATOM 717 N N . TYR A 1 91 ? 6.063 5.308 -4.594 1.00 91.19 91 TYR A N 1
ATOM 718 C CA . TYR A 1 91 ? 6.458 4.663 -5.845 1.00 91.19 91 TYR A CA 1
ATOM 719 C C . TYR A 1 91 ? 7.861 4.048 -5.755 1.00 91.19 91 TYR A C 1
ATOM 721 O O . TYR A 1 91 ? 8.068 2.902 -6.167 1.00 91.19 91 TYR A O 1
ATOM 729 N N . GLN A 1 92 ? 8.819 4.780 -5.180 1.00 91.88 92 GLN A N 1
ATOM 730 C CA . GLN A 1 92 ? 10.180 4.286 -4.964 1.00 91.88 92 GLN A CA 1
ATOM 731 C C . GLN A 1 92 ? 10.196 3.061 -4.043 1.00 91.88 92 GLN A C 1
ATOM 733 O O . GLN A 1 92 ? 10.827 2.055 -4.375 1.00 91.88 92 GLN A O 1
ATOM 738 N N . LEU A 1 93 ? 9.449 3.108 -2.935 1.00 94.62 93 LEU A N 1
ATOM 739 C CA . LEU A 1 93 ? 9.295 1.978 -2.018 1.00 94.62 93 LEU A CA 1
ATOM 740 C C . LEU A 1 93 ? 8.745 0.739 -2.738 1.00 94.62 93 LEU A C 1
ATOM 742 O O . LEU A 1 93 ? 9.314 -0.347 -2.628 1.00 94.62 93 LEU A O 1
ATOM 746 N N . LEU A 1 94 ? 7.671 0.898 -3.516 1.00 94.25 94 LEU A N 1
ATOM 747 C CA . LEU A 1 94 ? 7.038 -0.203 -4.245 1.00 94.25 94 LEU A CA 1
ATOM 748 C C . LEU A 1 94 ? 7.984 -0.846 -5.267 1.00 94.25 94 LEU A C 1
ATOM 750 O O . LEU A 1 94 ? 8.030 -2.075 -5.357 1.00 94.25 94 LEU A O 1
ATOM 754 N N . LYS A 1 95 ? 8.766 -0.043 -6.003 1.00 91.81 95 LYS A N 1
ATOM 755 C CA . LYS A 1 95 ? 9.792 -0.543 -6.937 1.00 91.81 95 LYS A CA 1
ATOM 756 C C . LYS A 1 95 ? 10.839 -1.384 -6.208 1.00 91.81 95 LYS A C 1
ATOM 758 O O . LYS A 1 95 ? 11.086 -2.522 -6.602 1.00 91.81 95 LYS A O 1
ATOM 763 N N . VAL A 1 96 ? 11.403 -0.860 -5.118 1.00 93.44 96 VAL A N 1
ATOM 764 C CA . VAL A 1 96 ? 12.435 -1.558 -4.333 1.00 93.44 96 VAL A CA 1
ATOM 765 C C . VAL A 1 96 ? 11.898 -2.871 -3.760 1.00 93.44 96 VAL A C 1
ATOM 767 O O . VAL A 1 96 ? 12.542 -3.914 -3.906 1.00 93.44 96 VAL A O 1
ATOM 770 N N . CYS A 1 97 ? 10.707 -2.852 -3.155 1.00 94.81 97 CYS A N 1
ATOM 771 C CA . CYS A 1 97 ? 10.089 -4.054 -2.601 1.00 94.81 97 CYS A CA 1
ATOM 772 C C . CYS A 1 97 ? 9.804 -5.105 -3.683 1.00 94.81 97 CYS A C 1
ATOM 774 O O . CYS A 1 97 ? 10.120 -6.281 -3.488 1.00 94.81 97 CYS A O 1
ATOM 776 N N . ARG A 1 98 ? 9.249 -4.709 -4.837 1.00 93.81 98 ARG A N 1
ATOM 777 C CA . ARG A 1 98 ? 8.931 -5.649 -5.924 1.00 93.81 98 ARG A CA 1
ATOM 778 C C . ARG A 1 98 ? 10.191 -6.294 -6.488 1.00 93.81 98 ARG A C 1
ATOM 780 O O . ARG A 1 98 ? 10.244 -7.519 -6.595 1.00 93.81 98 ARG A O 1
ATOM 787 N N . ASP A 1 99 ? 11.228 -5.506 -6.755 1.00 92.44 99 ASP A N 1
ATOM 788 C CA . ASP A 1 99 ? 12.516 -6.021 -7.227 1.00 92.44 99 ASP A CA 1
ATOM 789 C C . ASP A 1 99 ? 13.133 -7.005 -6.228 1.00 92.44 99 ASP A C 1
ATOM 791 O O . ASP A 1 99 ? 13.685 -8.039 -6.619 1.00 92.44 99 ASP A O 1
ATOM 795 N N . HIS A 1 100 ? 13.031 -6.708 -4.930 1.00 91.19 100 HIS A N 1
ATOM 796 C CA . HIS A 1 100 ? 13.523 -7.588 -3.876 1.00 91.19 100 HIS A CA 1
ATOM 797 C C . HIS A 1 100 ? 12.796 -8.940 -3.874 1.00 91.19 100 HIS A C 1
ATOM 799 O O . HIS A 1 100 ? 13.444 -9.993 -3.796 1.00 91.19 100 HIS A O 1
ATOM 805 N N . VAL A 1 101 ? 11.466 -8.946 -4.001 1.00 90.88 101 VAL A N 1
ATOM 806 C CA . VAL A 1 101 ? 10.703 -10.201 -4.003 1.00 90.88 101 VAL A CA 1
ATOM 807 C C . VAL A 1 101 ? 10.904 -10.998 -5.295 1.00 90.88 101 VAL A C 1
ATOM 809 O O . VAL A 1 101 ? 11.063 -12.220 -5.227 1.00 90.88 101 VAL A O 1
ATOM 812 N N . LEU A 1 102 ? 10.995 -10.342 -6.455 1.00 87.12 102 LEU A N 1
ATOM 813 C CA . LEU A 1 102 ? 11.311 -11.013 -7.722 1.00 87.12 102 LEU A CA 1
ATOM 814 C C . LEU A 1 102 ? 12.683 -11.696 -7.659 1.00 87.12 102 LEU A C 1
ATOM 816 O O . LEU A 1 102 ? 12.797 -12.891 -7.933 1.00 87.12 102 LEU A O 1
ATOM 820 N N . LYS A 1 103 ? 13.717 -10.985 -7.189 1.00 86.50 103 LYS A N 1
ATOM 821 C CA . LYS A 1 103 ? 15.065 -11.551 -7.002 1.00 86.50 103 LYS A CA 1
ATOM 822 C C . LYS A 1 103 ? 15.065 -12.723 -6.019 1.00 86.50 103 LYS A C 1
ATOM 824 O O . LYS A 1 103 ? 15.738 -13.726 -6.257 1.00 86.50 103 LYS A O 1
ATOM 829 N N . SER A 1 104 ? 14.312 -12.617 -4.927 1.00 82.94 104 SER A N 1
ATOM 830 C CA . SER A 1 104 ? 14.205 -13.679 -3.919 1.00 82.94 104 SER A CA 1
ATOM 831 C C . SER A 1 104 ? 13.494 -14.923 -4.459 1.00 82.94 104 SER A C 1
ATOM 833 O O . SER A 1 104 ? 13.914 -16.047 -4.183 1.00 82.94 104 SER A O 1
ATOM 835 N N . SER A 1 105 ? 12.469 -14.734 -5.289 1.00 74.62 105 SER A N 1
ATOM 836 C CA . SER A 1 105 ? 11.741 -15.823 -5.951 1.00 74.62 105 SER A CA 1
ATOM 837 C C . SER A 1 105 ? 12.606 -16.518 -7.009 1.00 74.62 105 SER A C 1
ATOM 839 O O . SER A 1 105 ? 12.656 -17.745 -7.060 1.00 74.62 105 SER A O 1
ATOM 841 N N . MET A 1 106 ? 13.387 -15.755 -7.784 1.00 64.31 106 MET A N 1
ATOM 842 C CA . MET A 1 106 ? 14.347 -16.303 -8.753 1.00 64.31 106 MET A CA 1
ATOM 843 C C . MET A 1 106 ? 15.479 -17.097 -8.086 1.00 64.31 106 MET A C 1
ATOM 845 O O . MET A 1 106 ? 15.888 -18.133 -8.609 1.00 64.31 106 MET A O 1
ATOM 849 N N . LYS A 1 107 ? 15.979 -16.649 -6.923 1.00 61.34 107 LYS A N 1
ATOM 850 C CA . LYS A 1 107 ? 16.962 -17.414 -6.134 1.00 61.34 107 LYS A CA 1
ATOM 851 C C . LYS A 1 107 ? 16.384 -18.744 -5.652 1.00 61.34 107 LYS A C 1
ATOM 853 O O . LYS A 1 107 ? 17.074 -19.753 -5.728 1.00 61.34 107 LYS A O 1
ATOM 858 N N . ARG A 1 108 ? 15.118 -18.759 -5.221 1.00 53.69 108 ARG A N 1
ATOM 859 C CA . ARG A 1 108 ? 14.430 -19.980 -4.775 1.00 53.69 108 ARG A CA 1
ATOM 860 C C . ARG A 1 108 ? 14.246 -20.989 -5.913 1.00 53.69 108 ARG A C 1
ATOM 862 O O . ARG A 1 108 ? 14.473 -22.173 -5.701 1.00 53.69 108 ARG A O 1
ATOM 869 N N . ASN A 1 109 ? 13.940 -20.526 -7.127 1.00 47.44 109 ASN A N 1
ATOM 870 C CA . ASN A 1 109 ? 13.799 -21.407 -8.293 1.00 47.44 109 ASN A CA 1
ATOM 871 C C . ASN A 1 109 ? 15.111 -22.083 -8.723 1.00 47.44 109 ASN A C 1
ATOM 873 O O . ASN A 1 109 ? 15.071 -23.194 -9.239 1.00 47.44 109 ASN A O 1
ATOM 877 N N . ARG A 1 110 ? 16.277 -21.472 -8.471 1.00 43.50 110 ARG A N 1
ATOM 878 C CA . ARG A 1 110 ? 17.576 -22.112 -8.761 1.00 43.50 110 ARG A CA 1
ATOM 879 C C . ARG A 1 110 ? 17.917 -23.263 -7.812 1.00 43.50 110 ARG A C 1
ATOM 881 O O . ARG A 1 110 ? 18.735 -24.101 -8.167 1.00 43.50 110 ARG A O 1
ATOM 888 N N . SER A 1 111 ? 17.294 -23.327 -6.637 1.00 40.31 111 SER A N 1
ATOM 889 C CA . SER A 1 111 ? 17.479 -24.431 -5.685 1.00 40.31 111 SER A CA 1
ATOM 890 C C . SER A 1 111 ? 16.575 -25.635 -5.967 1.00 40.31 111 SER A C 1
ATOM 892 O O . SER A 1 111 ? 16.807 -26.696 -5.403 1.00 40.31 111 SER A O 1
ATOM 894 N N . VAL A 1 112 ? 15.568 -25.494 -6.836 1.00 45.56 112 VAL A N 1
ATOM 895 C CA . VAL A 1 112 ? 14.628 -26.579 -7.187 1.00 45.56 112 VAL A CA 1
ATOM 896 C C . VAL A 1 112 ? 15.043 -27.302 -8.481 1.00 45.56 112 VAL A C 1
ATOM 898 O O . VAL A 1 112 ? 14.499 -28.347 -8.809 1.00 45.56 112 VAL A O 1
ATOM 901 N N . SER A 1 113 ? 16.060 -26.816 -9.201 1.00 40.56 113 SER A N 1
ATOM 902 C CA . SER A 1 113 ? 16.539 -27.430 -10.454 1.00 40.56 113 SER A CA 1
ATOM 903 C C . SER A 1 113 ? 17.648 -28.480 -10.278 1.00 40.56 113 SER A C 1
ATOM 905 O O . SER A 1 113 ? 18.334 -28.794 -11.245 1.00 40.56 113 SER A O 1
ATOM 907 N N . VAL A 1 114 ? 17.836 -29.031 -9.074 1.00 42.34 114 VAL A N 1
ATOM 908 C CA . VAL A 1 114 ? 18.792 -30.131 -8.825 1.00 42.34 114 VAL A CA 1
ATOM 909 C C . VAL A 1 114 ? 18.119 -31.263 -8.047 1.00 42.34 114 VAL A C 1
ATOM 911 O O . VAL A 1 114 ? 18.590 -31.676 -6.997 1.00 42.34 114 VAL A O 1
ATOM 914 N N . LEU A 1 115 ? 16.976 -31.733 -8.541 1.00 42.31 115 LEU A N 1
ATOM 915 C CA . LEU A 1 115 ? 16.412 -33.033 -8.179 1.00 42.31 115 LEU A CA 1
ATOM 916 C C . LEU A 1 115 ? 15.768 -33.639 -9.433 1.00 42.31 115 LEU A C 1
ATOM 918 O O . LEU A 1 115 ? 14.563 -33.528 -9.639 1.00 42.31 115 LEU A O 1
ATOM 922 N N . PHE A 1 116 ? 16.610 -34.232 -10.277 1.00 39.88 116 PHE A N 1
ATOM 923 C CA . PHE A 1 116 ? 16.272 -35.351 -11.155 1.00 39.88 116 PHE A CA 1
ATOM 924 C C . PHE A 1 116 ? 17.410 -36.361 -11.055 1.00 39.88 116 PHE A C 1
ATOM 926 O O . PHE A 1 116 ? 18.578 -35.905 -11.068 1.00 39.88 116 PHE A O 1
#

Organism: NCBI:txid392030

Secondary structure (DSSP, 8-state):
-EEEEEEEPSS-TTSEEEEEEEEE-TTSEEEEE-TT--EEEEEESSSS-EEEEEEE-----TT--S--PPPEEEEEETTS-EEEEEHHHHHHHHHHHHHHHHHHHHHHHHTSSS--

Foldseek 3Di:
DKDKDFQADPVDNPDGDFIWIWDWAQQQWIWIATPVRHTQDIDRPDRGGFPDKDWDDDDDDPPDPDDPDFIWIWTAGPVRDIDIDGPVVVSVSSVVSVVVVVVVVVVVVVVVPPDD